Protein AF-M1ZX25-F1 (afdb_monomer_lite)

Organism: NCBI:txid1232189

Sequence (183 aa):
MNLLVWKVFGNSSLSLIKGSIENGYIFKAGEQFNLRCALKEYFVGGESMADVLLDVKASLRDKVSREKTASIDNDKEYYFAVGQLASFLISLSKAAKKTHSLANPIINAKSDDRIKVELKKLFKKYSYAIDRKMSRRFDNLMTMVSSYIPDPEEKVNDDLIIAGYLHSSLIYEKSSKEENKNE

Foldseek 3Di:
DLVVVCVVCVVVLLVVLLVCLQAVVLVVSVVSLVVNQVSCCVRPNDDRVVVLCVVLVVVLLVQLPDPDADADDALLNLLLLLLLLQLVLLVLDPDPDSRSSLCVQLLVDWALVSSLVSSVVSCVVRVVSDDPVLCSSSVSSNVNNVPDDHDPVDTRDSSSSSVSNSDDRSSPDDDPVVVVVVD

Secondary structure (DSSP, 8-state):
-HHHHHHHHHHHHHHHHHHHHHTT-HHHHHHHHHHHHHHHHHHH-SS-HHHHHHHHHHHHHHHHHSSS-----SHHHHHHHHHHHHHHHHHT---SS--GGGGHHHHT--SHHHHHHHHHHHHHHHGGG--TTTHHHHHHHHHHHHH----TTSPP-HHHHHHHHHSPPTTSSPPHHHHTT--

Structure (mmCIF, N/CA/C/O backbone):
data_AF-M1ZX25-F1
#
_entry.id   AF-M1ZX25-F1
#
loop_
_atom_site.group_PDB
_atom_site.id
_atom_site.type_symbol
_atom_site.label_atom_id
_atom_site.label_alt_id
_atom_site.label_comp_id
_atom_site.label_asym_id
_atom_site.label_entity_id
_atom_site.label_seq_id
_atom_site.pdbx_PDB_ins_code
_atom_site.Cartn_x
_atom_site.Cartn_y
_atom_site.Cartn_z
_atom_site.occupancy
_atom_site.B_iso_or_equiv
_atom_site.auth_seq_id
_atom_site.auth_comp_id
_atom_site.auth_asym_id
_atom_site.auth_atom_id
_atom_site.pdbx_PDB_model_num
ATOM 1 N N . MET A 1 1 ? 19.709 -4.359 -24.311 1.00 61.25 1 MET A N 1
ATOM 2 C CA . MET A 1 1 ? 20.661 -4.093 -23.207 1.00 61.25 1 MET A CA 1
ATOM 3 C C . MET A 1 1 ? 19.949 -3.537 -21.969 1.00 61.25 1 MET A C 1
ATOM 5 O O . MET A 1 1 ? 20.057 -4.150 -20.917 1.00 61.25 1 MET A O 1
ATOM 9 N N . ASN A 1 2 ? 19.131 -2.484 -22.100 1.00 72.62 2 ASN A N 1
ATOM 10 C CA . ASN A 1 2 ? 18.449 -1.811 -20.975 1.00 72.62 2 ASN A CA 1
ATOM 11 C C . ASN A 1 2 ? 17.517 -2.708 -20.129 1.00 72.62 2 ASN A C 1
ATOM 13 O O . ASN A 1 2 ? 17.566 -2.654 -18.904 1.00 72.62 2 ASN A O 1
ATOM 17 N N . LEU A 1 3 ? 16.744 -3.613 -20.743 1.00 81.75 3 LEU A N 1
ATOM 18 C CA . LEU A 1 3 ? 15.828 -4.503 -20.002 1.00 81.75 3 LEU A CA 1
ATOM 19 C C . LEU A 1 3 ? 16.542 -5.574 -19.153 1.00 81.75 3 LEU A C 1
ATOM 21 O O . LEU A 1 3 ? 16.045 -5.966 -18.099 1.00 81.75 3 LEU A O 1
ATOM 25 N N . LEU A 1 4 ? 17.720 -6.038 -19.583 1.00 84.12 4 LEU A N 1
ATOM 26 C CA . LEU A 1 4 ? 18.550 -6.975 -18.810 1.00 84.12 4 LEU A CA 1
ATOM 27 C C . LEU A 1 4 ? 19.118 -6.300 -17.559 1.00 84.12 4 LEU A C 1
ATOM 29 O O . LEU A 1 4 ? 19.108 -6.888 -16.479 1.00 84.12 4 LEU A O 1
ATOM 33 N N . VAL A 1 5 ? 19.548 -5.047 -17.708 1.00 85.94 5 VAL A N 1
ATOM 34 C CA . VAL A 1 5 ? 20.030 -4.203 -16.611 1.00 85.94 5 VAL A CA 1
ATOM 35 C C . VAL A 1 5 ? 18.903 -3.949 -15.604 1.00 85.94 5 VAL A C 1
ATOM 37 O O . VAL A 1 5 ? 19.084 -4.185 -14.407 1.00 85.94 5 VAL A O 1
ATOM 40 N N . TRP A 1 6 ? 17.702 -3.599 -16.082 1.00 91.75 6 TRP A N 1
ATOM 41 C CA . TRP A 1 6 ? 16.524 -3.479 -15.220 1.00 91.75 6 TRP A CA 1
ATOM 42 C C . TRP A 1 6 ? 16.186 -4.781 -14.493 1.00 91.75 6 TRP A C 1
ATOM 44 O O . TRP A 1 6 ? 15.852 -4.737 -13.319 1.00 91.75 6 TRP A O 1
ATOM 54 N N . LYS A 1 7 ? 16.294 -5.954 -15.125 1.00 89.38 7 LYS A N 1
ATOM 55 C CA . LYS A 1 7 ? 15.973 -7.225 -14.453 1.00 89.38 7 LYS A CA 1
ATOM 56 C C . LYS A 1 7 ? 16.818 -7.448 -13.190 1.00 89.38 7 LYS A C 1
ATOM 58 O O . LYS A 1 7 ? 16.302 -7.940 -12.188 1.00 89.38 7 LYS A O 1
ATOM 63 N N . VAL A 1 8 ? 18.096 -7.062 -13.223 1.00 88.25 8 VAL A N 1
ATOM 64 C CA . VAL A 1 8 ? 18.996 -7.154 -12.063 1.00 88.25 8 VAL A CA 1
ATOM 65 C C . VAL A 1 8 ? 18.668 -6.066 -11.037 1.00 88.25 8 VAL A C 1
ATOM 67 O O . VAL A 1 8 ? 18.407 -6.376 -9.873 1.00 88.25 8 VAL A O 1
ATOM 70 N N . PHE A 1 9 ? 18.612 -4.799 -11.461 1.00 89.25 9 PHE A N 1
ATOM 71 C CA . PHE A 1 9 ? 18.328 -3.683 -10.552 1.00 89.25 9 PHE A CA 1
ATOM 72 C C . PHE A 1 9 ? 16.924 -3.738 -9.952 1.00 89.25 9 PHE A C 1
ATOM 74 O O . PHE A 1 9 ? 16.735 -3.374 -8.794 1.00 89.25 9 PHE A O 1
ATOM 81 N N . GLY A 1 10 ? 15.940 -4.216 -10.701 1.00 91.19 10 GLY A N 1
ATOM 82 C CA . GLY A 1 10 ? 14.548 -4.341 -10.295 1.00 91.19 10 GLY A CA 1
ATOM 83 C C . GLY A 1 10 ? 14.383 -5.304 -9.125 1.00 91.19 10 GLY A C 1
ATOM 84 O O . GLY A 1 10 ? 13.660 -4.998 -8.183 1.00 91.19 10 GLY A O 1
ATOM 85 N N . ASN A 1 11 ? 15.104 -6.423 -9.103 1.00 91.00 11 ASN A N 1
ATOM 86 C CA . ASN A 1 11 ? 15.058 -7.324 -7.952 1.00 91.00 11 ASN A CA 1
ATOM 87 C C . ASN A 1 11 ? 15.805 -6.734 -6.750 1.00 91.00 11 ASN A C 1
ATOM 89 O O . ASN A 1 11 ? 15.257 -6.672 -5.650 1.00 91.00 11 ASN A O 1
ATOM 93 N N . SER A 1 12 ? 17.029 -6.244 -6.959 1.00 93.94 12 SER A N 1
ATOM 94 C CA . SER A 1 12 ? 17.865 -5.726 -5.870 1.00 93.94 12 SER A CA 1
ATOM 95 C C . SER A 1 12 ? 17.272 -4.477 -5.211 1.00 93.94 12 SER A C 1
ATOM 97 O O . SER A 1 12 ? 17.232 -4.393 -3.987 1.00 93.94 12 SER A O 1
ATOM 99 N N . SER A 1 13 ? 16.753 -3.527 -5.996 1.00 96.06 13 SER A N 1
ATOM 100 C CA . SER A 1 13 ? 16.113 -2.311 -5.469 1.00 96.06 13 SER A CA 1
ATOM 101 C C . SER A 1 13 ? 14.853 -2.627 -4.666 1.00 96.06 13 SER A C 1
ATOM 103 O O . SER A 1 13 ? 14.658 -2.054 -3.598 1.00 96.06 13 SER A O 1
ATOM 105 N N . LEU A 1 14 ? 14.036 -3.585 -5.120 1.00 95.19 14 LEU A N 1
ATOM 106 C CA . LEU A 1 14 ? 12.856 -4.022 -4.375 1.00 95.19 14 LEU A CA 1
ATOM 107 C C . LEU A 1 14 ? 13.247 -4.643 -3.029 1.00 95.19 14 LEU A C 1
ATOM 109 O O . LEU A 1 14 ? 12.660 -4.303 -2.004 1.00 95.19 14 LEU A O 1
ATOM 113 N N . SER A 1 15 ? 14.262 -5.510 -3.018 1.00 94.62 15 SER A N 1
ATOM 114 C CA . SER A 1 15 ? 14.778 -6.118 -1.788 1.00 94.62 15 SER A CA 1
ATOM 115 C C . SER A 1 15 ? 15.320 -5.077 -0.806 1.00 94.62 15 SER A C 1
ATOM 117 O O . SER A 1 15 ? 15.067 -5.188 0.391 1.00 94.62 15 SER A O 1
ATOM 119 N N . LEU A 1 16 ? 16.008 -4.038 -1.294 1.00 96.62 16 LEU A N 1
ATOM 120 C CA . LEU A 1 16 ? 16.497 -2.940 -0.454 1.00 96.62 16 LEU A CA 1
ATOM 121 C C . LEU A 1 16 ? 15.349 -2.167 0.206 1.00 96.62 16 LEU A C 1
ATOM 123 O O . LEU A 1 16 ? 15.402 -1.932 1.413 1.00 96.62 16 LEU A O 1
ATOM 127 N N . ILE A 1 17 ? 14.301 -1.832 -0.554 1.00 97.19 17 ILE A N 1
ATOM 128 C CA . ILE A 1 17 ? 13.118 -1.137 -0.024 1.00 97.19 17 ILE A CA 1
ATOM 129 C C . ILE A 1 17 ? 12.431 -1.993 1.042 1.00 97.19 17 ILE A C 1
ATOM 131 O O . ILE A 1 17 ? 12.170 -1.517 2.148 1.00 97.19 17 ILE A O 1
ATOM 135 N N . LYS A 1 18 ? 12.185 -3.274 0.739 1.00 94.75 18 LYS A N 1
ATOM 136 C CA . LYS A 1 18 ? 11.556 -4.218 1.674 1.00 94.75 18 LYS A CA 1
ATOM 137 C C . LYS A 1 18 ? 12.382 -4.382 2.951 1.00 94.75 18 LYS A C 1
ATOM 139 O O . LYS A 1 18 ? 11.819 -4.326 4.039 1.00 94.75 18 LYS A O 1
ATOM 144 N N . GLY A 1 19 ? 13.706 -4.486 2.833 1.00 95.06 19 GLY A N 1
ATOM 145 C CA . GLY A 1 19 ? 14.609 -4.549 3.983 1.00 95.06 19 GLY A CA 1
ATOM 146 C C . GLY A 1 19 ? 14.592 -3.273 4.831 1.00 95.06 19 GLY A C 1
ATOM 147 O O . GLY A 1 19 ? 14.588 -3.350 6.060 1.00 95.06 19 GLY A O 1
ATOM 148 N N . SER A 1 20 ? 14.523 -2.090 4.214 1.00 95.56 20 SER A N 1
ATOM 149 C CA . SER A 1 20 ? 14.377 -0.827 4.954 1.00 95.56 20 SER A CA 1
ATOM 150 C C . SER A 1 20 ? 13.033 -0.744 5.683 1.00 95.56 20 SER A C 1
ATOM 152 O O . SER A 1 20 ? 13.009 -0.342 6.846 1.00 95.56 20 SER A O 1
ATOM 154 N N . ILE A 1 21 ? 11.936 -1.177 5.050 1.00 94.19 21 ILE A N 1
ATOM 155 C CA . ILE A 1 21 ? 10.616 -1.269 5.692 1.00 94.19 21 ILE A CA 1
ATOM 156 C C . ILE A 1 21 ? 10.668 -2.232 6.877 1.00 94.19 21 ILE A C 1
ATOM 158 O O . ILE A 1 21 ? 10.274 -1.866 7.978 1.00 94.19 21 ILE A O 1
ATOM 162 N N . GLU A 1 22 ? 11.210 -3.433 6.694 1.00 90.88 22 GLU A N 1
ATOM 163 C CA . GLU A 1 22 ? 11.309 -4.446 7.746 1.00 90.88 22 GLU A CA 1
ATOM 164 C C . GLU A 1 22 ? 12.035 -3.932 8.996 1.00 90.88 22 GLU A C 1
ATOM 166 O O . GLU A 1 22 ? 11.583 -4.156 10.123 1.00 90.88 22 GLU A O 1
ATOM 171 N N . ASN A 1 23 ? 13.113 -3.173 8.793 1.00 90.75 23 ASN A N 1
ATOM 172 C CA . ASN A 1 23 ? 13.918 -2.595 9.866 1.00 90.75 23 ASN A CA 1
ATOM 173 C C . ASN A 1 23 ? 13.372 -1.261 10.410 1.00 90.75 23 ASN A C 1
ATOM 175 O O . ASN A 1 23 ? 13.946 -0.696 11.339 1.00 90.75 23 ASN A O 1
ATOM 179 N N . GLY A 1 24 ? 12.251 -0.762 9.877 1.00 89.88 24 GLY A N 1
ATOM 180 C CA . GLY A 1 24 ? 11.615 0.481 10.319 1.00 89.88 24 GLY A CA 1
ATOM 181 C C . GLY A 1 24 ? 12.277 1.763 9.810 1.00 89.88 24 GLY A C 1
ATOM 182 O O . GLY A 1 24 ? 11.942 2.850 10.275 1.00 89.88 24 GLY A O 1
ATOM 183 N N . TYR A 1 25 ? 13.178 1.675 8.832 1.00 93.44 25 TYR A N 1
ATOM 184 C CA . TYR A 1 25 ? 13.819 2.826 8.195 1.00 93.44 25 TYR A CA 1
ATOM 185 C C . TYR A 1 25 ? 12.916 3.429 7.108 1.00 93.44 25 TYR A C 1
ATOM 187 O O . TYR A 1 25 ? 13.264 3.437 5.929 1.00 93.44 25 TYR A O 1
ATOM 195 N N . ILE A 1 26 ? 11.735 3.924 7.493 1.00 92.50 26 ILE A N 1
ATOM 196 C CA . ILE A 1 26 ? 10.681 4.347 6.551 1.00 92.50 26 ILE A CA 1
ATOM 197 C C . ILE A 1 26 ? 11.101 5.515 5.660 1.00 92.50 26 ILE A C 1
ATOM 199 O O . ILE A 1 26 ? 10.841 5.480 4.461 1.00 92.50 26 ILE A O 1
ATOM 203 N N . PHE A 1 27 ? 11.807 6.507 6.207 1.00 94.00 27 PHE A N 1
ATOM 204 C CA . PHE A 1 27 ? 12.332 7.615 5.404 1.00 94.00 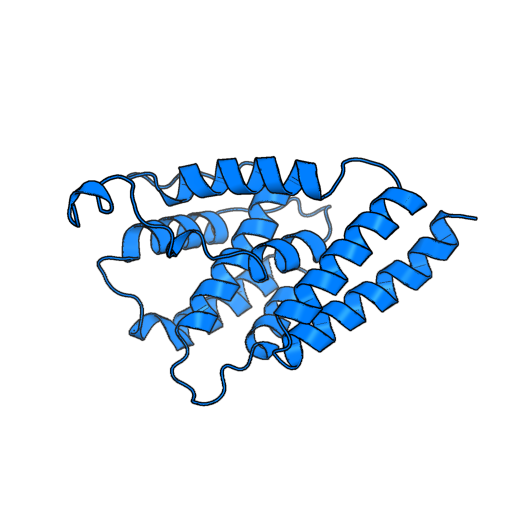27 PHE A CA 1
ATOM 205 C C . PHE A 1 27 ? 13.272 7.106 4.297 1.00 94.00 27 PHE A C 1
ATOM 207 O O . PHE A 1 27 ? 13.055 7.375 3.118 1.00 94.00 27 PHE A O 1
ATOM 214 N N . LYS A 1 28 ? 14.235 6.253 4.670 1.00 96.69 28 LYS A N 1
ATOM 215 C CA . LYS A 1 28 ? 15.164 5.602 3.736 1.00 96.69 28 LYS A CA 1
ATOM 216 C C . LYS A 1 28 ? 14.438 4.729 2.707 1.00 96.69 28 LYS A C 1
ATOM 218 O O . LYS A 1 28 ? 14.822 4.712 1.542 1.00 96.69 28 LYS A O 1
ATOM 223 N N . ALA A 1 29 ? 13.398 4.003 3.118 1.00 97.00 29 ALA A N 1
ATOM 224 C CA . ALA A 1 29 ? 12.581 3.207 2.205 1.00 97.00 29 ALA A CA 1
ATOM 225 C C . ALA A 1 29 ? 11.892 4.086 1.146 1.00 97.00 29 ALA A C 1
ATOM 227 O O . ALA A 1 29 ? 11.844 3.696 -0.018 1.00 97.00 29 ALA A O 1
ATOM 228 N N . GLY A 1 30 ? 11.422 5.278 1.530 1.00 97.19 30 GLY A N 1
ATOM 229 C CA . GLY A 1 30 ? 10.877 6.284 0.615 1.00 97.19 30 GLY A CA 1
ATOM 230 C C . GLY A 1 30 ? 11.897 6.768 -0.413 1.00 97.19 30 GLY A C 1
ATOM 231 O O . GLY A 1 30 ? 11.620 6.748 -1.609 1.00 97.19 30 GLY A O 1
ATOM 232 N N . GLU A 1 31 ? 13.108 7.123 0.021 1.00 97.88 31 GLU A N 1
ATOM 233 C CA . GLU A 1 31 ? 14.183 7.533 -0.896 1.00 97.88 31 GLU A CA 1
ATOM 234 C C . GLU A 1 31 ? 14.566 6.410 -1.873 1.00 97.88 31 GLU A C 1
ATOM 236 O O . GLU A 1 31 ? 14.713 6.637 -3.076 1.00 97.88 31 GLU A O 1
ATOM 241 N N . GLN A 1 32 ? 14.668 5.174 -1.377 1.00 98.00 32 GLN A N 1
ATOM 242 C CA . GLN A 1 32 ? 14.939 3.997 -2.205 1.00 98.00 32 GLN A CA 1
ATOM 243 C C . GLN A 1 32 ? 13.809 3.716 -3.203 1.00 98.00 32 GLN A C 1
ATOM 245 O O . GLN A 1 32 ? 14.085 3.324 -4.338 1.00 98.00 32 GLN A O 1
ATOM 250 N N . PHE A 1 33 ? 12.552 3.917 -2.801 1.00 97.88 33 PHE A N 1
ATOM 251 C CA . PHE A 1 33 ? 11.395 3.785 -3.681 1.00 97.88 33 PHE A CA 1
ATOM 252 C C . PHE A 1 33 ? 11.422 4.833 -4.796 1.00 97.88 33 PHE A C 1
ATOM 254 O O . PHE A 1 33 ? 11.304 4.472 -5.964 1.00 97.88 33 PHE A O 1
ATOM 261 N N . ASN A 1 34 ? 11.690 6.098 -4.468 1.00 97.00 34 ASN A N 1
ATOM 262 C CA . ASN A 1 34 ? 11.818 7.163 -5.464 1.00 97.00 34 ASN A CA 1
ATOM 263 C C . ASN A 1 34 ? 12.928 6.856 -6.479 1.00 97.00 34 ASN A C 1
ATOM 265 O O . ASN A 1 34 ? 12.713 6.963 -7.687 1.00 97.00 34 ASN A O 1
ATOM 269 N N . LEU A 1 35 ? 14.091 6.395 -6.003 1.00 96.81 35 LEU A N 1
ATOM 270 C CA . LEU A 1 35 ? 15.190 5.984 -6.876 1.00 96.81 35 LEU A CA 1
ATOM 271 C C . LEU A 1 35 ? 14.794 4.804 -7.776 1.00 96.81 35 LEU A C 1
ATOM 273 O O . LEU A 1 35 ? 15.090 4.811 -8.969 1.00 96.81 35 LEU A O 1
ATOM 277 N N . ARG A 1 36 ? 14.105 3.795 -7.232 1.00 96.19 36 ARG A N 1
ATOM 278 C CA . ARG A 1 36 ? 13.590 2.665 -8.017 1.00 96.19 36 ARG A CA 1
ATOM 279 C C . ARG A 1 36 ? 12.662 3.139 -9.131 1.00 96.19 36 ARG A C 1
ATOM 281 O O . ARG A 1 36 ? 12.806 2.654 -10.250 1.00 96.19 36 ARG A O 1
ATOM 288 N N . CYS A 1 37 ? 11.733 4.044 -8.835 1.00 95.88 37 CYS A N 1
ATOM 289 C CA . CYS A 1 37 ? 10.797 4.587 -9.816 1.00 95.88 37 CYS A CA 1
ATOM 290 C C . CYS A 1 37 ? 11.536 5.308 -10.946 1.00 95.88 37 CYS A C 1
ATOM 292 O O . CYS A 1 37 ? 11.321 4.968 -12.106 1.00 95.88 37 CYS A O 1
ATOM 294 N N . ALA A 1 38 ? 12.480 6.192 -10.610 1.00 94.50 38 ALA A N 1
ATOM 295 C CA . ALA A 1 38 ? 13.295 6.899 -11.597 1.00 94.50 38 ALA A CA 1
ATOM 296 C C . ALA A 1 38 ? 14.117 5.938 -12.479 1.00 94.50 38 ALA A C 1
ATOM 298 O O . ALA A 1 38 ? 14.183 6.098 -13.696 1.00 94.50 38 ALA A O 1
ATOM 299 N N . LEU A 1 39 ? 14.712 4.894 -11.888 1.00 94.19 39 LEU A N 1
ATOM 300 C CA . LEU A 1 39 ? 15.461 3.885 -12.645 1.00 94.19 39 LEU A CA 1
ATOM 301 C C . LEU A 1 39 ? 14.543 3.031 -13.529 1.00 94.19 39 LEU A C 1
ATOM 303 O O . LEU A 1 39 ? 14.915 2.702 -14.654 1.00 94.19 39 LEU A O 1
ATOM 307 N N . LYS A 1 40 ? 13.351 2.666 -13.044 1.00 94.00 40 LYS A N 1
ATOM 308 C CA . LYS A 1 40 ? 12.358 1.919 -13.828 1.00 94.00 40 LYS A CA 1
ATOM 309 C C . LYS A 1 40 ? 11.925 2.728 -15.043 1.00 94.00 40 LYS A C 1
ATOM 311 O O . LYS A 1 40 ? 11.957 2.202 -16.149 1.00 94.00 40 LYS A O 1
ATOM 316 N N . GLU A 1 41 ? 11.590 3.996 -14.834 1.00 93.44 41 GLU A N 1
ATOM 317 C CA . GLU A 1 41 ? 11.220 4.931 -15.894 1.00 93.44 41 GLU A CA 1
ATOM 318 C C . GLU A 1 41 ? 12.344 5.058 -16.930 1.00 93.44 41 GLU A C 1
ATOM 320 O O . GLU A 1 41 ? 12.108 4.866 -18.119 1.00 93.44 41 GLU A O 1
ATOM 325 N N . TYR A 1 42 ? 13.589 5.242 -16.485 1.00 93.56 42 TYR A N 1
ATOM 326 C CA . TYR A 1 42 ? 14.743 5.345 -17.378 1.00 93.56 42 TYR A CA 1
ATOM 327 C C . TYR A 1 42 ? 15.009 4.071 -18.205 1.00 93.56 42 TYR A C 1
ATOM 329 O O . TYR A 1 42 ? 15.265 4.148 -19.406 1.00 93.56 42 TYR A O 1
ATOM 337 N N . PHE A 1 43 ? 14.988 2.885 -17.583 1.00 93.31 43 PHE A N 1
ATOM 338 C CA . PHE A 1 43 ? 15.384 1.640 -18.258 1.00 93.31 43 PHE A CA 1
ATOM 339 C C . PHE A 1 43 ? 14.249 0.929 -19.004 1.00 93.31 43 PHE A C 1
ATOM 341 O O . PHE A 1 43 ? 14.532 0.167 -19.935 1.00 93.31 43 PHE A O 1
ATOM 348 N N . VAL A 1 44 ? 13.001 1.112 -18.569 1.00 92.62 44 VAL A N 1
ATOM 349 C CA . VAL A 1 44 ? 11.819 0.410 -19.099 1.00 92.62 44 VAL A CA 1
ATOM 350 C C . VAL A 1 44 ? 10.913 1.353 -19.890 1.00 92.62 44 VAL A C 1
ATOM 352 O O . VAL A 1 44 ? 10.329 0.921 -20.881 1.00 92.62 44 VAL A O 1
ATOM 355 N N . GLY A 1 45 ? 10.822 2.625 -19.496 1.00 89.19 45 GLY A N 1
ATOM 356 C CA . GLY A 1 45 ? 9.830 3.562 -20.018 1.00 89.19 45 GLY A CA 1
ATOM 357 C C . GLY A 1 45 ? 8.409 3.240 -19.546 1.00 89.19 45 GLY A C 1
ATOM 358 O O . GLY A 1 45 ? 8.205 2.477 -18.598 1.00 89.19 45 GLY A O 1
ATOM 359 N N . GLY A 1 46 ? 7.424 3.813 -20.237 1.00 88.56 46 GLY A N 1
ATOM 360 C CA . GLY A 1 46 ? 6.010 3.720 -19.877 1.00 88.56 46 GLY A CA 1
ATOM 361 C C . GLY A 1 46 ? 5.548 4.894 -19.017 1.00 88.56 46 GLY A C 1
ATOM 362 O O . GLY A 1 46 ? 6.195 5.935 -18.966 1.00 88.56 46 GLY A O 1
ATOM 363 N N . GLU A 1 47 ? 4.398 4.722 -18.377 1.00 90.12 47 GLU A N 1
ATOM 364 C CA . GLU A 1 47 ? 3.809 5.725 -17.490 1.00 90.12 47 GLU A CA 1
ATOM 365 C C . GLU A 1 47 ? 4.679 5.921 -16.239 1.00 90.12 47 GLU A C 1
ATOM 367 O O . GLU A 1 47 ? 5.086 4.943 -15.597 1.00 90.12 47 GLU A O 1
ATOM 372 N N . SER A 1 48 ? 4.970 7.177 -15.886 1.00 93.56 48 SER A N 1
ATOM 373 C CA . SER A 1 48 ? 5.745 7.470 -14.682 1.00 93.56 48 SER A CA 1
ATOM 374 C C . SER A 1 48 ? 4.943 7.097 -13.439 1.00 93.56 48 SER A C 1
ATOM 376 O O . SER A 1 48 ? 3.749 7.377 -13.330 1.00 93.56 48 SER A O 1
ATOM 378 N N . MET A 1 49 ? 5.613 6.510 -12.442 1.00 95.56 49 MET A N 1
ATOM 379 C CA . MET A 1 49 ? 4.976 6.240 -11.151 1.00 95.56 49 MET A CA 1
ATOM 380 C C . MET A 1 49 ? 4.500 7.538 -10.481 1.00 95.56 49 MET A C 1
ATOM 382 O O . MET A 1 49 ? 3.548 7.498 -9.712 1.00 95.56 49 MET A O 1
ATOM 386 N N . ALA A 1 50 ? 5.123 8.687 -10.768 1.00 93.81 50 ALA A N 1
ATOM 387 C CA . ALA A 1 50 ? 4.659 9.969 -10.246 1.00 93.81 50 ALA A CA 1
ATOM 388 C C . ALA A 1 50 ? 3.237 10.298 -10.734 1.00 93.81 50 ALA A C 1
ATOM 390 O O . ALA A 1 50 ? 2.377 10.600 -9.907 1.00 93.81 50 ALA A O 1
ATOM 391 N N . ASP A 1 51 ? 2.983 10.156 -12.036 1.00 94.81 51 ASP A N 1
ATOM 392 C CA . ASP A 1 51 ? 1.674 10.415 -12.646 1.00 94.81 51 ASP A CA 1
ATOM 393 C C . ASP A 1 51 ? 0.629 9.412 -12.145 1.00 94.81 51 ASP A C 1
ATOM 395 O O . ASP A 1 51 ? -0.429 9.810 -11.657 1.00 94.81 51 ASP A O 1
ATOM 399 N N . VAL A 1 52 ? 0.984 8.118 -12.116 1.00 96.50 52 VAL A N 1
ATOM 400 C CA . VAL A 1 52 ? 0.124 7.072 -11.534 1.00 96.50 52 VAL A CA 1
ATOM 401 C C . VAL A 1 52 ? -0.284 7.431 -10.107 1.00 96.50 52 VAL A C 1
ATOM 403 O O . VAL A 1 52 ? -1.454 7.308 -9.747 1.00 96.50 52 VAL A O 1
ATOM 406 N N . LEU A 1 53 ? 0.671 7.862 -9.277 1.00 96.56 53 LEU A N 1
ATOM 407 C CA . LEU A 1 53 ? 0.414 8.182 -7.876 1.00 96.56 53 LEU A CA 1
ATOM 408 C C . LEU A 1 53 ? -0.425 9.446 -7.694 1.00 96.56 53 LEU A C 1
ATOM 410 O O . LEU A 1 53 ? -1.193 9.499 -6.732 1.00 96.56 53 LEU A O 1
ATOM 414 N N . LEU A 1 54 ? -0.310 10.439 -8.578 1.00 95.50 54 LEU A N 1
ATOM 415 C CA . LEU A 1 54 ? -1.177 11.618 -8.553 1.00 95.50 54 LEU A CA 1
ATOM 416 C C . LEU A 1 54 ? -2.642 11.209 -8.737 1.00 95.50 54 LEU A C 1
ATOM 418 O O . LEU A 1 54 ? -3.478 11.557 -7.897 1.00 95.50 54 LEU A O 1
ATOM 422 N N . ASP A 1 55 ? -2.919 10.400 -9.756 1.00 95.81 55 ASP A N 1
ATOM 423 C CA . ASP A 1 55 ? -4.276 9.987 -10.111 1.00 95.81 55 ASP A CA 1
ATOM 424 C C . ASP A 1 55 ? -4.891 9.060 -9.058 1.00 95.81 55 ASP A C 1
ATOM 426 O O . ASP A 1 55 ? -5.963 9.352 -8.513 1.00 95.81 55 ASP A O 1
ATOM 430 N N . VAL A 1 56 ? -4.201 7.971 -8.693 1.00 97.50 56 VAL A N 1
ATOM 431 C CA . VAL A 1 56 ? -4.749 7.006 -7.721 1.00 97.50 56 VAL A CA 1
ATOM 432 C C . VAL A 1 56 ? -4.916 7.629 -6.339 1.00 97.50 56 VAL A C 1
ATOM 434 O O . VAL A 1 56 ? -5.877 7.316 -5.638 1.00 97.50 56 VAL A O 1
ATOM 437 N N . LYS A 1 57 ? -4.026 8.547 -5.930 1.00 96.31 57 LYS A N 1
ATOM 438 C CA . LYS A 1 57 ? -4.154 9.234 -4.640 1.00 96.31 57 LYS A CA 1
ATOM 439 C C . LYS A 1 57 ? -5.328 10.203 -4.649 1.00 96.31 57 LYS A C 1
ATOM 441 O O . LYS A 1 57 ? -6.059 10.246 -3.661 1.00 96.31 57 LYS A O 1
ATOM 446 N N . ALA A 1 58 ? -5.504 10.983 -5.717 1.00 96.19 58 ALA A N 1
ATOM 447 C CA . ALA A 1 58 ? -6.619 11.918 -5.833 1.00 96.19 58 ALA A CA 1
ATOM 448 C C . ALA A 1 58 ? -7.964 11.178 -5.823 1.00 96.19 58 ALA A C 1
ATOM 450 O O . ALA A 1 58 ? -8.839 11.514 -5.020 1.00 96.19 58 ALA A O 1
ATOM 451 N N . SER A 1 59 ? -8.083 10.124 -6.636 1.00 97.62 59 SER A N 1
ATOM 452 C CA . SER A 1 59 ? -9.273 9.272 -6.695 1.00 97.62 59 SER A CA 1
ATOM 453 C C . SER A 1 59 ? -9.578 8.624 -5.342 1.00 97.62 59 SER A C 1
ATOM 455 O O . SER A 1 59 ? -10.670 8.796 -4.789 1.00 97.62 59 SER A O 1
ATOM 457 N N . LEU A 1 60 ? -8.592 7.951 -4.737 1.00 97.94 60 LEU A N 1
ATOM 458 C CA . LEU A 1 60 ? -8.810 7.248 -3.478 1.00 97.94 60 LEU A CA 1
ATOM 459 C C . LEU A 1 60 ? -9.135 8.218 -2.335 1.00 97.94 60 LEU A C 1
ATOM 461 O O . LEU A 1 60 ? -10.003 7.914 -1.516 1.00 97.94 60 LEU A O 1
ATOM 465 N N . ARG A 1 61 ? -8.490 9.394 -2.282 1.00 96.56 61 ARG A N 1
ATOM 466 C CA . ARG A 1 61 ? -8.757 10.439 -1.276 1.00 96.56 61 ARG A CA 1
ATOM 467 C C . ARG A 1 61 ? -10.213 10.894 -1.297 1.00 96.56 61 ARG A C 1
ATOM 469 O O . ARG A 1 61 ? -10.819 11.029 -0.228 1.00 96.56 61 ARG A O 1
ATOM 476 N N . ASP A 1 62 ? -10.763 11.133 -2.485 1.00 96.12 62 ASP A N 1
ATOM 477 C CA . ASP A 1 62 ? -12.172 11.487 -2.633 1.00 96.12 62 ASP A CA 1
ATOM 478 C C . ASP A 1 62 ? -13.060 10.350 -2.107 1.00 96.12 62 ASP A C 1
ATOM 480 O O . ASP A 1 62 ? -13.852 10.548 -1.184 1.00 96.12 62 ASP A O 1
ATOM 484 N N . LYS A 1 63 ? -12.845 9.123 -2.595 1.00 97.38 63 LYS A N 1
ATOM 485 C CA . LYS A 1 63 ? -13.662 7.946 -2.260 1.00 97.38 63 LYS A CA 1
ATOM 486 C C . LYS A 1 63 ? -13.677 7.605 -0.776 1.00 97.38 63 LYS A C 1
ATOM 488 O O . LYS A 1 63 ? -14.751 7.370 -0.221 1.00 97.38 63 LYS A O 1
ATOM 493 N N . VAL A 1 64 ? -12.524 7.621 -0.100 1.00 95.31 64 VAL A N 1
ATOM 494 C CA . VAL A 1 64 ? -12.479 7.361 1.351 1.00 95.31 64 VAL A CA 1
ATOM 495 C C . VAL A 1 64 ? -13.235 8.434 2.134 1.00 95.31 64 VAL A C 1
ATOM 497 O O . VAL A 1 64 ? -13.787 8.149 3.197 1.00 95.31 64 VAL A O 1
ATOM 500 N N . SER A 1 65 ? -13.323 9.650 1.594 1.00 93.12 65 SER A N 1
ATOM 501 C CA . SER A 1 65 ? -13.968 10.798 2.229 1.00 93.12 65 SER A CA 1
ATOM 502 C C . SER A 1 65 ? -15.475 10.890 1.981 1.00 93.12 65 SER A C 1
ATOM 504 O O . SER A 1 65 ? -16.126 11.680 2.675 1.00 93.12 65 SER A O 1
ATOM 506 N N . ARG A 1 66 ? -16.068 10.060 1.111 1.00 93.06 66 ARG A N 1
ATOM 507 C CA . ARG A 1 66 ? -17.513 10.060 0.796 1.00 93.06 66 ARG A CA 1
ATOM 508 C C . ARG A 1 66 ? -18.392 9.466 1.896 1.00 93.06 66 ARG A C 1
ATOM 510 O O . ARG A 1 66 ? -17.998 8.539 2.600 1.00 93.06 66 ARG A O 1
ATOM 517 N N . GLU A 1 67 ? -19.609 9.985 2.047 1.00 91.06 67 GLU A N 1
ATOM 518 C CA . GLU A 1 67 ? -20.576 9.469 3.030 1.00 91.06 67 GLU A CA 1
ATOM 519 C C . GLU A 1 67 ? -21.017 8.036 2.729 1.00 91.06 67 GLU A C 1
ATOM 521 O O . GLU A 1 67 ? -21.126 7.222 3.641 1.00 91.06 67 GLU A O 1
ATOM 526 N N . LYS A 1 68 ? -21.231 7.730 1.447 1.00 92.31 68 LYS A N 1
ATOM 527 C CA . LYS A 1 68 ? -21.508 6.380 0.959 1.00 92.31 68 LYS A CA 1
ATOM 528 C C . LYS A 1 68 ? -20.234 5.780 0.387 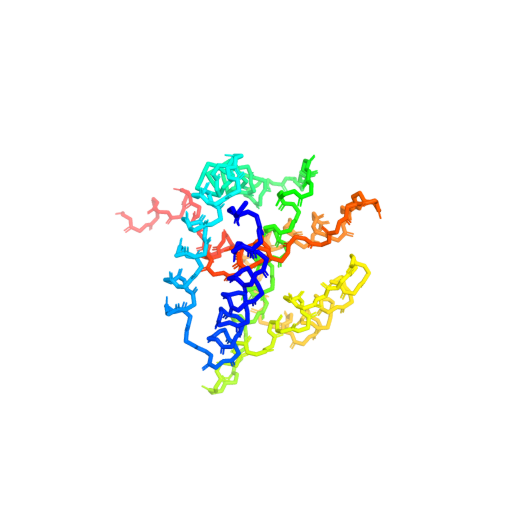1.00 92.31 68 LYS A C 1
ATOM 530 O O . LYS A 1 68 ? -19.502 6.461 -0.333 1.00 92.31 68 LYS A O 1
ATOM 535 N N . THR A 1 69 ? -20.005 4.508 0.683 1.00 94.56 69 THR A N 1
ATOM 536 C CA . THR A 1 69 ? -18.867 3.755 0.160 1.00 94.56 69 THR A CA 1
ATOM 537 C C . THR A 1 69 ? -18.907 3.721 -1.368 1.00 94.56 69 THR A C 1
ATOM 539 O O . THR A 1 69 ? -19.940 3.413 -1.961 1.00 94.56 69 THR A O 1
ATOM 542 N N . ALA A 1 70 ? -17.787 4.082 -1.993 1.00 96.88 70 ALA A N 1
ATOM 543 C CA . ALA A 1 70 ? -17.591 4.010 -3.439 1.00 96.88 70 ALA A CA 1
ATOM 544 C C . ALA A 1 70 ? -16.971 2.661 -3.845 1.00 96.88 70 ALA A C 1
ATOM 546 O O . ALA A 1 70 ? -16.790 1.779 -3.009 1.00 96.88 70 ALA A O 1
ATOM 547 N N . SER A 1 71 ? -16.641 2.505 -5.125 1.00 97.06 71 SER A N 1
ATOM 548 C CA . SER A 1 71 ? -15.887 1.370 -5.662 1.00 97.06 71 SER A CA 1
ATOM 549 C C . SER A 1 71 ? -14.460 1.778 -6.019 1.00 97.06 71 SER A C 1
ATOM 551 O O . SER A 1 71 ? -14.208 2.926 -6.390 1.00 97.06 71 SER A O 1
ATOM 553 N N . ILE A 1 72 ? -13.539 0.821 -5.939 1.00 98.06 72 ILE A N 1
ATOM 554 C CA . ILE A 1 72 ? -12.226 0.940 -6.578 1.00 98.06 72 ILE A CA 1
ATOM 555 C C . ILE A 1 72 ? -12.403 0.777 -8.089 1.00 98.06 72 ILE A C 1
ATOM 557 O O . ILE A 1 72 ? -13.177 -0.076 -8.519 1.00 98.06 72 ILE A O 1
ATOM 561 N N . ASP A 1 73 ? -11.718 1.607 -8.873 1.00 97.25 73 ASP A N 1
ATOM 562 C CA . ASP A 1 73 ? -11.912 1.679 -10.327 1.00 97.25 73 ASP A CA 1
ATOM 563 C C . ASP A 1 73 ? -11.032 0.692 -11.090 1.00 97.25 73 ASP A C 1
ATOM 565 O O . ASP A 1 73 ? -11.394 0.271 -12.185 1.00 97.25 73 ASP A O 1
ATOM 569 N N . ASN A 1 74 ? -9.852 0.371 -10.555 1.00 97.81 74 ASN A N 1
ATOM 570 C CA . ASN A 1 74 ? -8.873 -0.480 -11.224 1.00 97.81 74 ASN A CA 1
ATOM 571 C C . ASN A 1 74 ? -7.831 -1.054 -10.252 1.00 97.81 74 ASN A C 1
ATOM 573 O O . ASN A 1 74 ? -7.686 -0.610 -9.109 1.00 97.81 74 ASN A O 1
ATOM 577 N N . ASP A 1 75 ? -7.038 -1.995 -10.762 1.00 98.19 75 ASP A N 1
ATOM 578 C CA . ASP A 1 75 ? -5.993 -2.700 -10.022 1.00 98.19 75 ASP A CA 1
ATOM 579 C C . ASP A 1 75 ? -4.920 -1.759 -9.460 1.00 98.19 75 ASP A C 1
ATOM 581 O O . ASP A 1 75 ? -4.392 -1.997 -8.370 1.00 98.19 75 ASP A O 1
ATOM 585 N N . LYS A 1 76 ? -4.612 -0.647 -10.146 1.00 98.19 76 LYS A N 1
ATOM 586 C CA . LYS A 1 76 ? -3.616 0.309 -9.643 1.00 98.19 76 LYS A CA 1
ATOM 587 C C . LYS A 1 76 ? -4.104 0.985 -8.361 1.00 98.19 76 LYS A C 1
ATOM 589 O O . LYS A 1 76 ? -3.388 1.013 -7.357 1.00 98.19 76 LYS A O 1
ATOM 594 N N . GLU A 1 77 ? -5.334 1.493 -8.382 1.00 98.56 77 GLU A N 1
ATOM 595 C CA . GLU A 1 77 ? -5.972 2.071 -7.200 1.00 98.56 77 GLU A CA 1
ATOM 596 C C . GLU A 1 77 ? -6.141 1.017 -6.096 1.00 98.56 77 GLU A C 1
ATOM 598 O O . GLU A 1 77 ? -5.883 1.316 -4.927 1.00 98.56 77 GLU A O 1
ATOM 603 N N . TYR A 1 78 ? -6.470 -0.230 -6.457 1.00 98.69 78 TYR A N 1
ATOM 604 C CA . TYR A 1 78 ? -6.569 -1.346 -5.516 1.00 98.69 78 TYR A CA 1
ATOM 605 C C . TYR A 1 78 ? -5.275 -1.586 -4.738 1.00 98.69 78 TYR A C 1
ATOM 607 O O . TYR A 1 78 ? -5.268 -1.551 -3.504 1.00 98.69 78 TYR A O 1
ATOM 615 N N . TYR A 1 79 ? -4.160 -1.797 -5.436 1.00 98.69 79 TYR A N 1
ATOM 616 C CA . TYR A 1 79 ? -2.889 -2.102 -4.783 1.00 98.69 79 TYR A CA 1
ATOM 617 C C . TYR A 1 79 ? -2.368 -0.921 -3.953 1.00 98.69 79 TYR A C 1
ATOM 619 O O . TYR A 1 79 ? -1.823 -1.128 -2.866 1.00 98.69 79 TYR A O 1
ATOM 627 N N . PHE A 1 80 ? -2.614 0.319 -4.387 1.00 98.69 80 PHE A N 1
ATOM 628 C CA . PHE A 1 80 ? -2.334 1.499 -3.568 1.00 98.69 80 PHE A CA 1
ATOM 629 C C . PHE A 1 80 ? -3.195 1.532 -2.289 1.00 98.69 80 PHE A C 1
ATOM 631 O O . PHE A 1 80 ? -2.676 1.752 -1.187 1.00 98.69 80 PHE A O 1
ATOM 638 N N . ALA A 1 81 ? -4.495 1.242 -2.401 1.00 98.62 81 ALA A N 1
ATOM 639 C CA . ALA A 1 81 ? -5.423 1.169 -1.272 1.00 98.62 81 ALA A CA 1
ATOM 640 C C . ALA A 1 81 ? -5.038 0.079 -0.254 1.00 98.62 81 ALA A C 1
ATOM 642 O O . ALA A 1 81 ? -5.109 0.311 0.956 1.00 98.62 81 ALA A O 1
ATOM 643 N N . VAL A 1 82 ? -4.557 -1.079 -0.723 1.00 98.75 82 VAL A N 1
ATOM 644 C CA . VAL A 1 82 ? -4.013 -2.155 0.125 1.00 98.75 82 VAL A CA 1
ATOM 645 C C . VAL A 1 82 ? -2.854 -1.646 0.986 1.00 98.75 82 VAL A C 1
ATOM 647 O O . VAL A 1 82 ? -2.837 -1.877 2.199 1.00 98.75 82 VAL A O 1
ATOM 650 N N . GLY A 1 83 ? -1.906 -0.919 0.386 1.00 98.31 83 GLY A N 1
ATOM 651 C CA . GLY A 1 83 ? -0.780 -0.319 1.104 1.00 98.31 83 GLY A CA 1
ATOM 652 C C . GLY A 1 83 ? -1.227 0.682 2.174 1.00 98.31 83 GLY A C 1
ATOM 653 O O . GLY A 1 83 ? -0.777 0.614 3.322 1.00 98.31 83 GLY A O 1
ATOM 654 N N . GLN A 1 84 ? -2.166 1.564 1.820 1.00 98.06 84 GLN A N 1
ATOM 655 C CA . GLN A 1 84 ? -2.747 2.556 2.731 1.00 98.06 84 GLN A CA 1
ATOM 656 C C . GLN A 1 84 ? -3.439 1.902 3.936 1.00 98.06 84 GLN A C 1
ATOM 658 O O . GLN A 1 84 ? -3.228 2.317 5.080 1.00 98.06 84 GLN A O 1
ATOM 663 N N . LEU A 1 85 ? -4.228 0.851 3.695 1.00 97.81 85 LEU A N 1
ATOM 664 C CA . LEU A 1 85 ? -4.936 0.114 4.740 1.00 97.81 85 LEU A CA 1
ATOM 665 C C . LEU A 1 85 ? -3.967 -0.623 5.672 1.00 97.81 85 LEU A C 1
ATOM 667 O O . LEU A 1 85 ? -4.125 -0.577 6.892 1.00 97.81 85 LEU A O 1
ATOM 671 N N . ALA A 1 86 ? -2.935 -1.263 5.116 1.00 97.19 86 ALA A N 1
ATOM 672 C CA . ALA A 1 86 ? -1.897 -1.926 5.900 1.00 97.19 86 ALA A CA 1
ATOM 673 C C . ALA A 1 86 ? -1.137 -0.934 6.794 1.00 97.19 86 ALA A C 1
ATOM 675 O O . ALA A 1 86 ? -0.934 -1.202 7.981 1.00 97.19 86 ALA A O 1
ATOM 676 N N . SER A 1 87 ? -0.753 0.221 6.239 1.00 95.62 87 SER A N 1
ATOM 677 C CA . SER A 1 87 ? -0.058 1.288 6.967 1.00 95.62 87 SER A CA 1
ATOM 678 C C . SER A 1 87 ? -0.888 1.790 8.150 1.00 95.62 87 SER A C 1
ATOM 680 O O . SER A 1 87 ? -0.397 1.823 9.282 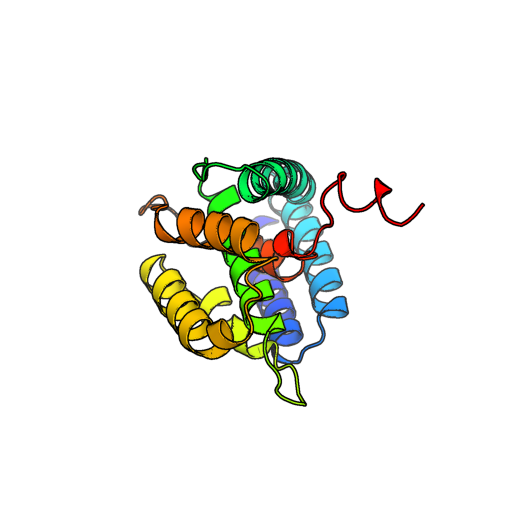1.00 95.62 87 SER A O 1
ATOM 682 N N . PHE A 1 88 ? -2.179 2.057 7.921 1.00 95.00 88 PHE A N 1
ATOM 683 C CA . PHE A 1 88 ? -3.109 2.468 8.973 1.00 95.00 88 PHE A CA 1
ATOM 684 C C . PHE A 1 88 ? -3.303 1.398 10.056 1.00 95.00 88 PHE A C 1
ATOM 686 O O . PHE A 1 88 ? -3.231 1.689 11.244 1.00 95.00 88 PHE A O 1
ATOM 693 N N . LEU A 1 89 ? -3.525 0.134 9.691 1.00 94.31 89 LEU A N 1
ATOM 694 C CA . LEU A 1 89 ? -3.716 -0.915 10.698 1.00 94.31 89 LEU A CA 1
ATOM 695 C C . LEU A 1 89 ? -2.466 -1.103 11.570 1.00 94.31 89 LEU A C 1
ATOM 697 O O . LEU A 1 89 ? -2.576 -1.343 12.770 1.00 94.31 89 LEU A O 1
ATOM 701 N N . ILE A 1 90 ? -1.272 -0.969 10.989 1.00 93.25 90 ILE A N 1
ATOM 702 C CA . ILE A 1 90 ? -0.007 -1.087 11.723 1.00 93.25 90 ILE A CA 1
ATOM 703 C C . ILE A 1 90 ? 0.240 0.133 12.620 1.00 93.25 90 ILE A C 1
ATOM 705 O O . ILE A 1 90 ? 0.779 -0.032 13.720 1.00 93.25 90 ILE A O 1
ATOM 709 N N . SER A 1 91 ? -0.175 1.339 12.215 1.00 91.44 91 SER A N 1
ATOM 710 C CA . SER A 1 91 ? -0.003 2.548 13.034 1.00 91.44 91 SER A CA 1
ATOM 711 C C . SER A 1 91 ? -0.793 2.510 14.347 1.00 91.44 91 SER A C 1
ATOM 713 O O . SER A 1 91 ? -0.402 3.193 15.295 1.00 91.44 91 SER A O 1
ATOM 715 N N . LEU A 1 92 ? -1.829 1.669 14.437 1.00 91.38 92 LEU A N 1
ATOM 716 C CA . LEU A 1 92 ? -2.623 1.412 15.647 1.00 91.38 92 LEU A CA 1
ATOM 717 C C . LEU A 1 92 ? -1.903 0.559 16.708 1.00 91.38 92 LEU A C 1
ATOM 719 O O . LEU A 1 92 ? -2.376 0.435 17.843 1.00 91.38 92 LEU A O 1
ATOM 723 N N . SER A 1 93 ? -0.763 -0.049 16.368 1.00 90.38 93 SER A N 1
ATOM 724 C CA . SER A 1 93 ? 0.017 -0.846 17.313 1.00 90.38 93 SER A CA 1
ATOM 725 C C . SER A 1 93 ? 0.487 -0.005 18.506 1.00 90.38 93 SER A C 1
ATOM 727 O O . SER A 1 93 ? 1.172 1.004 18.342 1.00 90.38 93 SER A O 1
ATOM 729 N N . LYS A 1 94 ? 0.181 -0.475 19.725 1.00 85.69 94 LYS A N 1
ATOM 730 C CA . LYS A 1 94 ? 0.652 0.113 20.996 1.00 85.69 94 LYS A CA 1
ATOM 731 C C . LYS A 1 94 ? 1.996 -0.450 21.474 1.00 85.69 94 LYS A C 1
ATOM 733 O O . LYS A 1 94 ? 2.456 -0.102 22.557 1.00 85.69 94 LYS A O 1
ATOM 738 N N . ALA A 1 95 ? 2.614 -1.351 20.709 1.00 84.12 95 ALA A N 1
ATOM 739 C CA . ALA A 1 95 ? 3.913 -1.907 21.072 1.00 84.12 95 ALA A CA 1
ATOM 740 C C . ALA A 1 95 ? 4.977 -0.798 21.113 1.00 84.12 95 ALA A C 1
ATOM 742 O O . ALA A 1 95 ? 5.047 0.018 20.195 1.00 84.12 95 ALA A O 1
ATOM 743 N N . ALA A 1 96 ? 5.835 -0.814 22.140 1.00 69.44 96 ALA A N 1
ATOM 744 C CA . ALA A 1 96 ? 6.913 0.167 22.308 1.00 69.44 96 ALA A CA 1
ATOM 745 C C . ALA A 1 96 ? 7.821 0.254 21.067 1.00 69.44 96 ALA A C 1
ATOM 747 O O . ALA A 1 96 ? 8.243 1.336 20.669 1.00 69.44 96 ALA A O 1
ATOM 748 N N . LYS A 1 97 ? 8.054 -0.887 20.404 1.00 72.62 97 LYS A N 1
ATOM 749 C CA . LYS A 1 97 ? 8.682 -0.953 19.084 1.00 72.62 97 LYS A CA 1
ATOM 750 C C . LYS A 1 97 ? 7.604 -1.083 18.008 1.00 72.62 97 LYS A C 1
ATOM 752 O O . LYS A 1 97 ? 7.055 -2.170 17.790 1.00 72.62 97 LYS A O 1
ATOM 757 N N . LYS A 1 98 ? 7.328 0.010 17.292 1.00 67.75 98 LYS A N 1
ATOM 758 C CA . LYS A 1 98 ? 6.542 -0.042 16.051 1.00 67.75 98 LYS A CA 1
ATOM 759 C C . LYS A 1 98 ? 7.340 -0.834 15.022 1.00 67.75 98 LYS A C 1
ATOM 761 O O . LYS A 1 98 ? 8.351 -0.367 14.509 1.00 67.75 98 LYS A O 1
ATOM 766 N N . THR A 1 99 ? 6.931 -2.076 14.791 1.00 78.00 99 THR A N 1
ATOM 767 C CA . THR A 1 99 ? 7.684 -2.982 13.927 1.00 78.00 99 THR A CA 1
ATOM 768 C C . THR A 1 99 ? 7.048 -2.975 12.546 1.00 78.00 99 THR A C 1
ATOM 770 O O . THR A 1 99 ? 6.032 -3.624 12.314 1.00 78.00 99 THR A O 1
ATOM 773 N N . HIS A 1 100 ? 7.640 -2.216 11.629 1.00 81.69 100 HIS A N 1
ATOM 774 C CA . HIS A 1 100 ? 7.178 -2.123 10.245 1.00 81.69 100 HIS A CA 1
ATOM 775 C C . HIS A 1 100 ? 7.313 -3.454 9.476 1.00 81.69 100 HIS A C 1
ATOM 777 O O . HIS A 1 100 ? 6.600 -3.659 8.497 1.00 81.69 100 HIS A O 1
ATOM 783 N N . SER A 1 101 ? 8.079 -4.428 9.995 1.00 85.06 101 SER A N 1
ATOM 784 C CA . SER A 1 101 ? 8.073 -5.822 9.513 1.00 85.06 101 SER A CA 1
ATOM 785 C C . SER A 1 101 ? 6.691 -6.488 9.522 1.00 85.06 101 SER A C 1
ATOM 787 O O . SER A 1 101 ? 6.467 -7.449 8.790 1.00 85.06 101 SER A O 1
ATOM 789 N N . LEU A 1 102 ? 5.726 -5.962 10.288 1.00 87.88 102 LEU A N 1
ATOM 790 C CA . LEU A 1 102 ? 4.334 -6.419 10.257 1.00 87.88 102 LEU A CA 1
ATOM 791 C C . LEU A 1 102 ? 3.670 -6.235 8.883 1.00 87.88 102 LEU A C 1
ATOM 793 O O . LEU A 1 102 ? 2.668 -6.892 8.613 1.00 87.88 102 LEU A O 1
ATOM 797 N N . ALA A 1 103 ? 4.215 -5.372 8.021 1.00 90.62 103 ALA A N 1
ATOM 798 C CA . ALA A 1 103 ? 3.743 -5.190 6.652 1.00 90.62 103 ALA A CA 1
ATOM 799 C C . ALA A 1 103 ? 4.260 -6.272 5.690 1.00 90.62 103 ALA A C 1
ATOM 801 O O . ALA A 1 103 ? 3.670 -6.472 4.628 1.00 90.62 103 ALA A O 1
ATOM 802 N N . ASN A 1 104 ? 5.324 -7.002 6.051 1.00 91.38 104 ASN A N 1
ATOM 803 C CA . ASN A 1 104 ? 5.985 -7.971 5.172 1.00 91.38 104 ASN A CA 1
ATOM 804 C C . ASN A 1 104 ? 5.038 -9.036 4.599 1.00 91.38 104 ASN A C 1
ATOM 806 O O . ASN A 1 104 ? 5.163 -9.327 3.409 1.00 91.38 104 ASN A O 1
ATOM 810 N N . PRO A 1 105 ? 4.087 -9.616 5.360 1.00 94.25 105 PRO A N 1
ATOM 811 C CA . PRO A 1 105 ? 3.156 -10.594 4.801 1.00 94.25 105 PRO A CA 1
ATOM 812 C C . PRO A 1 105 ? 2.270 -10.039 3.677 1.00 94.25 105 PRO A C 1
ATOM 814 O O . PRO A 1 105 ? 1.887 -10.802 2.796 1.00 94.25 105 PRO A O 1
ATOM 817 N N . ILE A 1 106 ? 1.976 -8.732 3.691 1.00 96.31 106 ILE A N 1
ATOM 818 C CA . ILE A 1 106 ? 1.174 -8.045 2.667 1.00 96.31 106 ILE A CA 1
ATOM 819 C C . ILE A 1 106 ? 2.062 -7.624 1.497 1.00 96.31 106 ILE A C 1
ATOM 821 O O . ILE A 1 106 ? 1.770 -7.961 0.357 1.00 96.31 106 ILE A O 1
ATOM 825 N N . ILE A 1 107 ? 3.190 -6.964 1.776 1.00 93.75 107 ILE A N 1
ATOM 826 C CA . ILE A 1 107 ? 4.149 -6.494 0.759 1.00 93.75 107 ILE A CA 1
ATOM 827 C C . ILE A 1 107 ? 4.750 -7.656 -0.057 1.00 93.75 107 ILE A C 1
ATOM 829 O O . ILE A 1 107 ? 5.189 -7.473 -1.192 1.00 93.75 107 ILE A O 1
ATOM 833 N N . ASN A 1 108 ? 4.803 -8.861 0.515 1.00 93.44 108 ASN A N 1
ATOM 834 C CA . ASN A 1 108 ? 5.305 -10.059 -0.160 1.00 93.44 108 ASN A CA 1
ATOM 835 C C . ASN A 1 108 ? 4.206 -10.997 -0.660 1.00 93.44 108 ASN A C 1
ATOM 837 O O . ASN A 1 108 ? 4.532 -12.059 -1.196 1.00 93.44 108 ASN A O 1
ATOM 841 N N . ALA A 1 109 ? 2.931 -10.644 -0.490 1.00 96.00 109 ALA A N 1
ATOM 842 C CA . ALA A 1 109 ? 1.837 -11.456 -0.992 1.00 96.00 109 ALA A CA 1
ATOM 843 C C . ALA A 1 109 ? 1.913 -11.584 -2.521 1.00 96.00 109 ALA A C 1
ATOM 845 O O . ALA A 1 109 ? 2.370 -10.685 -3.225 1.00 96.00 109 ALA A O 1
ATOM 846 N N . LYS A 1 110 ? 1.490 -12.743 -3.031 1.00 95.50 110 LYS A N 1
ATOM 847 C CA . LYS A 1 110 ? 1.504 -13.060 -4.469 1.00 95.50 110 LYS A CA 1
ATOM 848 C C . LYS A 1 110 ? 0.121 -13.344 -5.041 1.00 95.50 110 LYS A C 1
ATOM 850 O O . LYS A 1 110 ? 0.015 -13.690 -6.208 1.00 95.50 110 LYS A O 1
ATOM 855 N N . SER A 1 111 ? -0.916 -13.169 -4.229 1.00 96.88 111 SER A N 1
ATOM 856 C CA . SER A 1 111 ? -2.310 -13.263 -4.639 1.00 96.88 111 SER A CA 1
ATOM 857 C C . SER A 1 111 ? -3.179 -12.339 -3.796 1.00 96.88 111 SER A C 1
ATOM 859 O O . SER A 1 111 ? -2.846 -12.038 -2.642 1.00 96.88 111 SER A O 1
ATOM 861 N N . ASP A 1 112 ? -4.312 -11.944 -4.368 1.00 97.44 112 ASP A N 1
ATOM 862 C CA . ASP A 1 112 ? -5.378 -11.214 -3.683 1.00 97.44 112 ASP A CA 1
ATOM 863 C C . ASP A 1 112 ? -5.852 -11.932 -2.409 1.00 97.44 112 ASP A C 1
ATOM 865 O O . ASP A 1 112 ? -5.889 -11.344 -1.328 1.00 97.44 112 ASP A O 1
ATOM 869 N N . ASP A 1 113 ? -6.094 -13.243 -2.500 1.00 97.00 113 ASP A N 1
ATOM 870 C CA . ASP A 1 113 ? -6.495 -14.064 -1.354 1.00 97.00 113 ASP A CA 1
ATOM 871 C C . ASP A 1 113 ? -5.519 -13.926 -0.185 1.00 97.00 113 ASP A C 1
ATOM 873 O O . ASP A 1 113 ? -5.917 -13.756 0.973 1.00 97.00 113 ASP A O 1
ATOM 877 N N . ARG A 1 114 ? -4.212 -13.959 -0.477 1.00 97.62 114 ARG A N 1
ATOM 878 C CA . ARG A 1 114 ? -3.190 -13.804 0.556 1.00 97.62 114 ARG A CA 1
ATOM 879 C C . ARG A 1 114 ? -3.211 -12.395 1.140 1.00 97.62 114 ARG A C 1
ATOM 881 O O . ARG A 1 114 ? -3.130 -12.272 2.362 1.00 97.62 114 ARG A O 1
ATOM 888 N N . ILE A 1 115 ? -3.348 -11.362 0.307 1.00 98.44 115 ILE A N 1
ATOM 889 C CA . ILE A 1 115 ? -3.470 -9.965 0.750 1.00 98.44 115 ILE A CA 1
ATOM 890 C C . ILE A 1 115 ? -4.640 -9.825 1.731 1.00 98.44 115 ILE A C 1
ATOM 892 O O . ILE A 1 115 ? -4.447 -9.371 2.862 1.00 98.44 115 ILE A O 1
ATOM 896 N N . LYS A 1 116 ? -5.834 -10.286 1.347 1.00 98.25 116 LYS A N 1
ATOM 897 C CA . LYS A 1 116 ? -7.053 -10.191 2.161 1.00 98.25 116 LYS A CA 1
ATOM 898 C C . LYS A 1 116 ? -6.944 -10.976 3.468 1.00 98.25 116 LYS A C 1
ATOM 900 O O . LYS A 1 116 ? -7.364 -10.488 4.521 1.00 98.25 116 LYS A O 1
ATOM 905 N N . VAL A 1 117 ? -6.329 -12.161 3.446 1.00 98.25 117 VAL A N 1
ATOM 906 C CA . VAL A 1 117 ? -6.059 -12.947 4.663 1.00 98.25 117 VAL A CA 1
ATOM 907 C C . VAL A 1 117 ? -5.147 -12.189 5.631 1.00 98.25 117 VAL A C 1
ATOM 909 O O . VAL A 1 117 ? -5.439 -12.137 6.829 1.00 98.25 117 VAL A O 1
ATOM 912 N N . GLU A 1 118 ? -4.058 -11.592 5.146 1.00 98.06 118 GLU A N 1
ATOM 913 C CA . GLU A 1 118 ? -3.111 -10.864 5.999 1.00 98.06 118 GLU A CA 1
ATOM 914 C C . GLU A 1 118 ? -3.691 -9.539 6.518 1.00 98.06 118 GLU A C 1
ATOM 916 O O . GLU A 1 118 ? -3.562 -9.240 7.709 1.00 98.06 118 GLU A O 1
ATOM 921 N N . LEU A 1 119 ? -4.442 -8.800 5.694 1.00 98.25 119 LEU A N 1
ATOM 922 C CA . LEU A 1 119 ? -5.196 -7.621 6.136 1.00 98.25 119 LEU A CA 1
ATOM 923 C C . LEU A 1 119 ? -6.205 -7.972 7.236 1.00 98.25 119 LEU A C 1
ATOM 925 O O . LEU A 1 119 ? -6.276 -7.287 8.256 1.00 98.25 119 LEU A O 1
ATOM 929 N N . LYS A 1 120 ? -6.931 -9.089 7.097 1.00 97.31 120 LYS A N 1
ATOM 930 C CA . LYS A 1 120 ? -7.869 -9.566 8.125 1.00 97.31 120 LYS A CA 1
ATOM 931 C C . LYS A 1 120 ? -7.166 -9.914 9.438 1.00 97.31 120 LYS A C 1
ATOM 933 O O . LYS A 1 120 ? -7.729 -9.677 10.509 1.00 97.31 120 LYS A O 1
ATOM 938 N N . LYS A 1 121 ? -5.946 -10.462 9.389 1.00 96.88 121 LYS A N 1
ATOM 939 C CA . LYS A 1 121 ? -5.135 -10.716 10.593 1.00 96.88 121 LYS A CA 1
ATOM 940 C C . LYS A 1 121 ? -4.733 -9.412 11.278 1.00 96.88 121 LYS A C 1
ATOM 942 O O . LYS A 1 121 ? -4.893 -9.312 12.494 1.00 96.88 121 LYS A O 1
ATOM 947 N N . LEU A 1 122 ? -4.265 -8.417 10.519 1.00 95.62 122 LEU A N 1
ATOM 948 C CA . LEU A 1 122 ? -3.952 -7.092 11.062 1.00 95.62 122 LEU A CA 1
ATOM 949 C C . LEU A 1 122 ? -5.191 -6.437 11.677 1.00 95.62 122 LEU A C 1
ATOM 951 O O . LEU A 1 122 ? -5.125 -5.960 12.807 1.00 95.62 122 LEU A O 1
ATOM 955 N N . PHE A 1 123 ? -6.331 -6.488 10.986 1.00 95.12 123 PHE A N 1
ATOM 956 C CA . PHE A 1 123 ? -7.590 -5.954 11.492 1.00 95.12 123 PHE A CA 1
ATOM 957 C C . PHE A 1 123 ? -7.981 -6.598 12.823 1.00 95.12 123 PHE A C 1
ATOM 9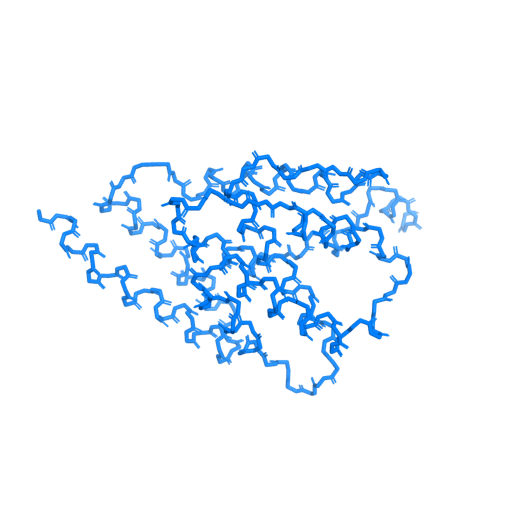59 O O . PHE A 1 123 ? -8.158 -5.890 13.806 1.00 95.12 123 PHE A O 1
ATOM 966 N N . LYS A 1 124 ? -8.028 -7.936 12.906 1.00 95.19 124 LYS A N 1
ATOM 967 C CA . LYS A 1 124 ? -8.330 -8.645 14.165 1.00 95.19 124 LYS A CA 1
ATOM 968 C C . LYS A 1 124 ? -7.389 -8.257 15.303 1.00 95.19 124 LYS A C 1
ATOM 970 O O . LYS A 1 124 ? -7.803 -8.229 16.456 1.00 95.19 124 LYS A O 1
ATOM 975 N N . LYS A 1 125 ? -6.121 -8.002 14.981 1.00 93.88 125 LYS A N 1
ATOM 976 C CA . LYS A 1 125 ? -5.097 -7.669 15.965 1.00 93.88 125 LYS A CA 1
ATOM 977 C C . LYS A 1 125 ? -5.217 -6.237 16.478 1.00 93.88 125 LYS A C 1
ATOM 979 O O . LYS A 1 125 ? -4.941 -6.023 17.651 1.00 93.88 125 LYS A O 1
ATOM 984 N N . TYR A 1 126 ? -5.598 -5.281 15.631 1.00 92.69 126 TYR A N 1
ATOM 985 C CA . TYR A 1 126 ? -5.495 -3.848 15.932 1.00 92.69 126 TYR A CA 1
ATOM 986 C C . TYR A 1 126 ? -6.831 -3.093 15.977 1.00 92.69 126 TYR A C 1
ATOM 988 O O . TYR A 1 126 ? -6.853 -1.930 16.377 1.00 92.69 126 TYR A O 1
ATOM 996 N N . SER A 1 127 ? -7.952 -3.738 15.640 1.00 88.69 127 SER A N 1
ATOM 997 C CA . SER A 1 127 ? -9.277 -3.099 15.585 1.00 88.69 127 SER A CA 1
ATOM 998 C C . SER A 1 127 ? -9.729 -2.470 16.904 1.00 88.69 127 SER A C 1
ATOM 1000 O O . SER A 1 127 ? -10.493 -1.510 16.883 1.00 88.69 127 SER A O 1
ATOM 1002 N N . TYR A 1 128 ? -9.214 -2.941 18.046 1.00 87.19 128 TYR A N 1
ATOM 1003 C CA . TYR A 1 128 ? -9.509 -2.383 19.371 1.00 87.19 128 TYR A CA 1
ATOM 1004 C C . TYR A 1 128 ? -9.148 -0.892 19.513 1.00 87.19 128 TYR A C 1
ATOM 1006 O O . TYR A 1 128 ? -9.629 -0.234 20.433 1.00 87.19 128 TYR A O 1
ATOM 1014 N N . ALA A 1 129 ? -8.261 -0.370 18.661 1.00 86.94 129 ALA A N 1
ATOM 1015 C CA . ALA A 1 129 ? -7.786 1.012 18.704 1.00 86.94 129 ALA A CA 1
ATOM 1016 C C . ALA A 1 129 ? -8.454 1.925 17.660 1.00 86.94 129 ALA A C 1
ATOM 1018 O O . ALA A 1 129 ? -8.087 3.095 17.563 1.00 86.94 129 ALA A O 1
ATOM 1019 N N . ILE A 1 130 ? -9.406 1.415 16.875 1.00 86.00 130 ILE A N 1
ATOM 1020 C CA . ILE A 1 130 ? -10.106 2.208 15.862 1.00 86.00 130 ILE A CA 1
ATOM 1021 C C . ILE A 1 130 ? -11.157 3.081 16.558 1.00 86.00 130 ILE A C 1
ATOM 1023 O O . ILE A 1 130 ? -12.141 2.579 17.102 1.00 86.00 130 ILE A O 1
ATOM 1027 N N . ASP A 1 131 ? -10.945 4.399 16.546 1.00 76.81 131 ASP A N 1
ATOM 1028 C CA . ASP A 1 131 ? -11.911 5.373 17.060 1.00 76.81 131 ASP A CA 1
ATOM 1029 C C . ASP A 1 131 ? -13.159 5.418 16.159 1.00 76.81 131 ASP A C 1
ATOM 1031 O O . ASP A 1 131 ? -13.063 5.517 14.932 1.00 76.81 131 ASP A O 1
ATOM 1035 N N . ARG A 1 132 ? -14.347 5.432 16.775 1.00 65.81 132 ARG A N 1
ATOM 1036 C CA . ARG A 1 132 ? -15.626 5.630 16.081 1.00 65.81 132 ARG A CA 1
ATOM 1037 C C . ARG A 1 132 ? -15.688 6.948 15.304 1.00 65.81 132 ARG A C 1
ATOM 1039 O O . ARG A 1 132 ? -16.423 7.006 14.327 1.00 65.81 132 ARG A O 1
ATOM 1046 N N . LYS A 1 133 ? -14.927 7.985 15.670 1.00 60.50 133 LYS A N 1
ATOM 1047 C CA . LYS A 1 133 ? -14.866 9.249 14.905 1.00 60.50 133 LYS A CA 1
ATOM 1048 C C . LYS A 1 133 ? -14.064 9.139 13.604 1.00 60.50 133 LYS A C 1
ATOM 1050 O O . LYS A 1 133 ? -14.419 9.778 12.620 1.00 60.50 133 LYS A O 1
ATOM 1055 N N . MET A 1 134 ? -13.032 8.294 13.574 1.00 64.88 134 MET A N 1
ATOM 1056 C CA . MET A 1 134 ? -12.242 7.992 12.369 1.00 64.88 134 MET A CA 1
ATOM 1057 C C . MET A 1 134 ? -12.847 6.869 11.514 1.00 64.88 134 MET A C 1
ATOM 1059 O O . MET A 1 134 ? -12.384 6.628 10.395 1.00 64.88 134 MET A O 1
ATOM 1063 N N . SER A 1 135 ? -13.873 6.193 12.042 1.00 77.38 135 SER A N 1
ATOM 1064 C CA . SER A 1 135 ? -14.452 4.968 11.482 1.00 77.38 135 SER A CA 1
ATOM 1065 C C . SER A 1 135 ? -14.796 5.095 10.008 1.00 77.38 135 SER A C 1
ATOM 1067 O O . SER A 1 135 ? -14.332 4.284 9.229 1.00 77.38 135 SER A O 1
ATOM 1069 N N . ARG A 1 136 ? -15.481 6.160 9.579 1.00 90.31 136 ARG A N 1
ATOM 1070 C CA . ARG A 1 136 ? -16.022 6.229 8.214 1.00 90.31 136 ARG A CA 1
ATOM 1071 C C . ARG A 1 136 ? -14.969 6.102 7.111 1.00 90.31 136 ARG A C 1
ATOM 1073 O O . ARG A 1 136 ? -15.182 5.372 6.149 1.00 90.31 136 ARG A O 1
ATOM 1080 N N . ARG A 1 137 ? -13.832 6.798 7.226 1.00 93.12 137 ARG A N 1
ATOM 1081 C CA . ARG A 1 137 ? -12.771 6.714 6.204 1.00 93.12 137 ARG A CA 1
ATOM 1082 C C . ARG A 1 137 ? -12.116 5.341 6.192 1.00 93.12 137 ARG A C 1
ATOM 1084 O O . ARG A 1 137 ? -11.848 4.798 5.123 1.00 93.12 137 ARG A O 1
ATOM 1091 N N . PHE A 1 138 ? -11.886 4.789 7.381 1.00 94.56 138 PHE A N 1
ATOM 1092 C CA . PHE A 1 138 ? -11.390 3.430 7.534 1.00 94.56 138 PHE A CA 1
ATOM 1093 C C . PHE A 1 138 ? -12.379 2.404 6.961 1.00 94.56 138 PHE A C 1
ATOM 1095 O O . PHE A 1 138 ? -11.974 1.566 6.165 1.00 94.56 138 PHE A O 1
ATOM 1102 N N . ASP A 1 139 ? -13.661 2.501 7.304 1.00 94.25 139 ASP A N 1
ATOM 1103 C CA . ASP A 1 139 ? -14.729 1.598 6.878 1.00 94.25 139 ASP A CA 1
ATOM 1104 C C . ASP A 1 139 ? -14.889 1.633 5.360 1.00 94.25 139 ASP A C 1
ATOM 1106 O O . ASP A 1 139 ? -14.971 0.580 4.728 1.00 94.25 139 ASP A O 1
ATOM 1110 N N . ASN A 1 140 ? -14.847 2.825 4.756 1.00 96.44 140 ASN A N 1
ATOM 1111 C CA . ASN A 1 140 ? -14.838 2.979 3.306 1.00 96.44 140 ASN A CA 1
ATOM 1112 C C . ASN A 1 140 ? -13.634 2.271 2.681 1.00 96.44 140 ASN A C 1
ATOM 1114 O O . ASN A 1 140 ? -13.815 1.459 1.778 1.00 96.44 140 ASN A O 1
ATOM 1118 N N . LEU A 1 141 ? -12.416 2.541 3.165 1.00 97.50 141 LEU A N 1
ATOM 1119 C CA . LEU A 1 141 ? -11.204 1.922 2.623 1.00 97.50 141 LEU A CA 1
ATOM 1120 C C . LEU A 1 141 ? -11.229 0.394 2.778 1.00 97.50 141 LEU A C 1
ATOM 1122 O O . LEU A 1 141 ? -10.965 -0.330 1.822 1.00 97.50 141 LEU A O 1
ATOM 1126 N N . MET A 1 142 ? -11.585 -0.097 3.965 1.00 96.56 142 MET A N 1
ATOM 1127 C CA . MET A 1 142 ? -11.676 -1.521 4.281 1.00 96.56 142 MET A CA 1
ATOM 1128 C C . MET A 1 142 ? -12.724 -2.224 3.415 1.00 96.56 142 MET A C 1
ATOM 1130 O O . MET A 1 142 ? -12.460 -3.307 2.894 1.00 96.56 142 MET A O 1
ATOM 1134 N N . THR A 1 143 ? -13.894 -1.610 3.232 1.00 96.94 143 THR A N 1
ATOM 1135 C CA . THR A 1 143 ? -14.980 -2.166 2.411 1.00 96.94 143 THR A CA 1
ATOM 1136 C C . THR A 1 143 ? -14.593 -2.198 0.937 1.00 96.94 143 THR A C 1
ATOM 1138 O O . THR A 1 143 ? -14.764 -3.228 0.285 1.00 96.94 143 THR A O 1
ATOM 1141 N N . MET A 1 144 ? -14.008 -1.114 0.423 1.00 98.44 144 MET A N 1
ATOM 1142 C CA . MET A 1 144 ? -13.512 -1.043 -0.953 1.00 98.44 144 MET A CA 1
ATOM 1143 C C . MET A 1 144 ? -12.453 -2.117 -1.231 1.00 98.44 144 MET A C 1
ATOM 1145 O O . MET A 1 144 ? -12.605 -2.900 -2.163 1.00 98.44 144 MET A O 1
ATOM 1149 N N . VAL A 1 145 ? -11.430 -2.231 -0.376 1.00 98.50 145 VAL A N 1
ATOM 1150 C CA . VAL A 1 145 ? -10.374 -3.250 -0.519 1.00 98.50 145 VAL A CA 1
ATOM 1151 C C . VAL A 1 145 ? -10.934 -4.672 -0.390 1.00 98.50 145 VAL A C 1
ATOM 1153 O O . VAL A 1 145 ? -10.519 -5.573 -1.110 1.00 98.50 145 VAL A O 1
ATOM 1156 N N . SER A 1 146 ? -11.896 -4.901 0.506 1.00 97.50 146 SER A N 1
ATOM 1157 C CA . SER A 1 146 ? -12.456 -6.244 0.710 1.00 97.50 146 SER A CA 1
ATOM 1158 C C . SER A 1 146 ? -13.361 -6.706 -0.437 1.00 97.50 146 SER A C 1
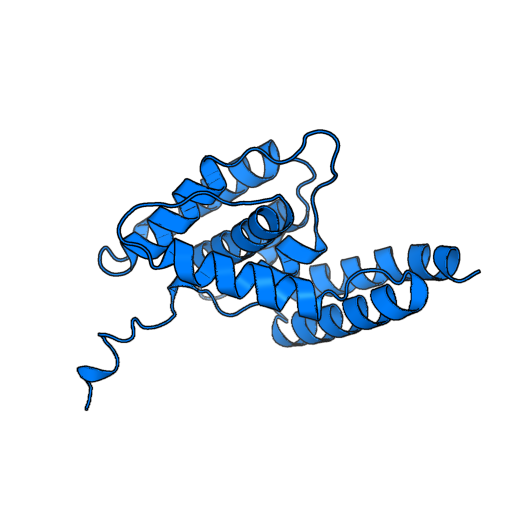ATOM 1160 O O . SER A 1 146 ? -13.472 -7.911 -0.660 1.00 97.50 146 SER A O 1
ATOM 1162 N N . SER A 1 147 ? -14.017 -5.773 -1.135 1.00 97.38 147 SER A N 1
ATOM 1163 C CA . SER A 1 147 ? -14.997 -6.068 -2.193 1.00 97.38 147 SER A CA 1
ATOM 1164 C C . SER A 1 147 ? -14.402 -6.112 -3.599 1.00 97.38 147 SER A C 1
ATOM 1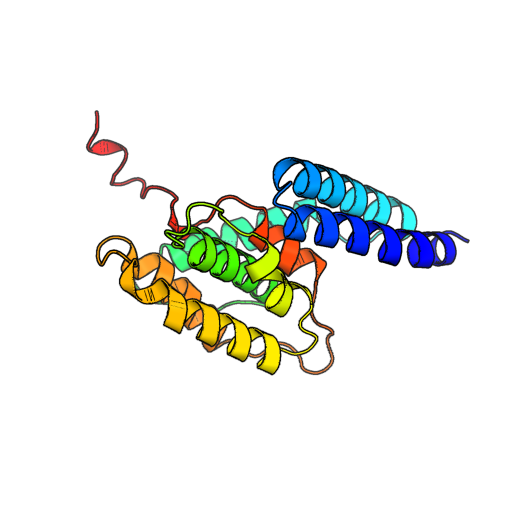166 O O . SER A 1 147 ? -14.976 -6.768 -4.465 1.00 97.38 147 SER A O 1
ATOM 1168 N N . TYR A 1 148 ? -13.262 -5.459 -3.829 1.00 98.44 148 TYR A N 1
ATOM 1169 C CA . TYR A 1 148 ? -12.601 -5.469 -5.130 1.00 98.44 148 TYR A CA 1
ATOM 1170 C C . TYR A 1 148 ? -12.010 -6.845 -5.464 1.00 98.44 148 TYR A C 1
ATOM 1172 O O . TYR A 1 148 ? -11.496 -7.539 -4.583 1.00 98.44 148 TYR A O 1
ATOM 1180 N N . ILE A 1 149 ? -12.069 -7.233 -6.736 1.00 97.81 149 ILE A N 1
ATOM 1181 C CA . ILE A 1 149 ? -11.450 -8.450 -7.269 1.00 97.81 149 ILE A CA 1
ATOM 1182 C C . ILE A 1 149 ? -10.506 -7.991 -8.386 1.00 97.81 149 ILE A C 1
ATOM 1184 O O . ILE A 1 149 ? -11.013 -7.509 -9.399 1.00 97.81 149 ILE A O 1
ATOM 1188 N N . PRO A 1 150 ? -9.176 -8.076 -8.198 1.00 97.56 150 PRO A N 1
ATOM 1189 C CA . PRO A 1 150 ? -8.224 -7.715 -9.243 1.00 97.56 150 PRO A CA 1
ATOM 1190 C C . PRO A 1 150 ? -8.265 -8.706 -10.401 1.00 97.56 150 PRO A C 1
ATOM 1192 O O . PRO A 1 150 ? -8.766 -9.826 -10.251 1.00 97.56 150 PRO A O 1
ATOM 1195 N N . ASP A 1 151 ? -7.717 -8.294 -11.541 1.00 96.69 151 ASP A N 1
ATOM 1196 C CA . ASP A 1 151 ? -7.629 -9.155 -12.714 1.00 96.69 151 ASP A CA 1
ATOM 1197 C C . ASP A 1 151 ? -6.805 -10.416 -12.370 1.00 96.69 151 ASP A C 1
ATOM 1199 O O . ASP A 1 151 ? -5.647 -10.303 -11.950 1.00 96.69 151 ASP A O 1
ATOM 1203 N N . PRO A 1 152 ? -7.372 -11.632 -12.505 1.00 91.50 152 PRO A N 1
ATOM 1204 C CA . PRO A 1 152 ? -6.663 -12.866 -12.178 1.00 91.50 152 PRO A CA 1
ATOM 1205 C C . PRO A 1 152 ? -5.469 -13.153 -13.104 1.00 91.50 152 PRO A C 1
ATOM 1207 O O . PRO A 1 152 ? -4.621 -13.976 -12.747 1.00 91.50 152 PRO A O 1
ATOM 1210 N N . GLU A 1 153 ? -5.395 -12.519 -14.278 1.00 92.88 153 GLU A N 1
ATOM 1211 C CA . GLU A 1 153 ? -4.271 -12.641 -15.211 1.00 92.88 153 GLU A CA 1
ATOM 1212 C C . GLU A 1 153 ? -3.106 -11.705 -14.848 1.00 92.88 153 GLU A C 1
ATOM 1214 O O . GLU A 1 153 ? -1.954 -11.958 -15.227 1.00 92.88 153 GLU A O 1
ATOM 1219 N N . GLU A 1 154 ? -3.365 -10.657 -14.060 1.00 93.12 154 GLU A N 1
ATOM 1220 C CA . GLU A 1 154 ? -2.346 -9.714 -13.616 1.00 93.12 154 GLU A CA 1
ATOM 1221 C C . GLU A 1 154 ? -1.634 -10.168 -12.333 1.00 93.12 154 GLU A C 1
ATOM 1223 O O . GLU A 1 154 ? -2.187 -10.750 -11.397 1.00 93.12 154 GLU A O 1
ATOM 1228 N N . LYS A 1 155 ? -0.333 -9.875 -12.261 1.00 94.88 155 LYS A N 1
ATOM 1229 C CA . LYS A 1 155 ? 0.450 -10.116 -11.045 1.00 94.88 155 LYS A CA 1
ATOM 1230 C C . LYS A 1 155 ? 0.207 -9.000 -10.040 1.00 94.88 155 LYS A C 1
ATOM 1232 O O . LYS A 1 155 ? 0.146 -7.831 -10.409 1.00 94.88 155 LYS A O 1
ATOM 1237 N N . VAL A 1 156 ? 0.246 -9.357 -8.756 1.00 97.06 156 VAL A N 1
ATOM 1238 C CA . VAL A 1 156 ? 0.266 -8.384 -7.654 1.00 97.06 156 VAL A CA 1
ATOM 1239 C C . VAL A 1 156 ? 1.318 -7.300 -7.897 1.00 97.06 156 VAL A C 1
ATOM 1241 O O . VAL A 1 156 ? 2.499 -7.595 -8.117 1.00 97.06 156 VAL A O 1
ATOM 1244 N N . ASN A 1 157 ? 0.886 -6.041 -7.819 1.00 96.62 157 ASN A N 1
ATOM 1245 C CA . ASN A 1 157 ? 1.755 -4.893 -8.022 1.00 96.62 157 ASN A CA 1
ATOM 1246 C C . ASN A 1 157 ? 2.420 -4.461 -6.703 1.00 96.62 157 ASN A C 1
ATOM 1248 O O . ASN A 1 157 ? 1.930 -3.583 -5.990 1.00 96.62 157 ASN A O 1
ATOM 1252 N N . ASP A 1 158 ? 3.567 -5.079 -6.397 1.00 94.69 158 ASP A N 1
ATOM 1253 C CA . ASP A 1 158 ? 4.379 -4.766 -5.210 1.00 94.69 158 ASP A CA 1
ATOM 1254 C C . ASP A 1 158 ? 4.734 -3.259 -5.130 1.00 94.69 158 ASP A C 1
ATOM 1256 O O . ASP A 1 158 ? 4.776 -2.705 -4.031 1.00 94.69 158 ASP A O 1
ATOM 1260 N N . ASP A 1 159 ? 4.968 -2.585 -6.269 1.00 96.25 159 ASP A N 1
ATOM 1261 C CA . ASP A 1 159 ? 5.369 -1.168 -6.299 1.00 96.25 159 ASP A CA 1
ATOM 1262 C C . ASP A 1 159 ? 4.247 -0.264 -5.758 1.00 96.25 159 ASP A C 1
ATOM 1264 O O . ASP A 1 159 ? 4.511 0.628 -4.953 1.00 96.25 159 ASP A O 1
ATOM 1268 N N . LEU A 1 160 ? 2.991 -0.526 -6.137 1.00 98.06 160 LEU A N 1
ATOM 1269 C CA . LEU A 1 160 ? 1.840 0.260 -5.680 1.00 98.06 160 LEU A CA 1
ATOM 1270 C C . LEU A 1 160 ? 1.453 -0.035 -4.229 1.00 98.06 160 LEU A C 1
ATOM 1272 O O . LEU A 1 160 ? 1.111 0.897 -3.501 1.00 98.06 160 LEU A O 1
ATOM 1276 N N . ILE A 1 161 ? 1.584 -1.286 -3.771 1.00 98.50 161 ILE A N 1
ATOM 1277 C CA . ILE A 1 161 ? 1.412 -1.617 -2.345 1.00 98.50 161 ILE A CA 1
ATOM 1278 C C . ILE A 1 161 ? 2.442 -0.861 -1.502 1.00 98.50 161 ILE A C 1
ATOM 1280 O O . ILE A 1 161 ? 2.096 -0.267 -0.479 1.00 98.50 161 ILE A O 1
ATOM 1284 N N . ILE A 1 162 ? 3.708 -0.858 -1.926 1.00 98.00 162 ILE A N 1
ATOM 1285 C CA . ILE A 1 162 ? 4.783 -0.140 -1.234 1.00 98.00 162 ILE A CA 1
ATOM 1286 C C . ILE A 1 162 ? 4.526 1.368 -1.253 1.00 98.00 162 ILE A C 1
ATOM 1288 O O . ILE A 1 162 ? 4.651 2.007 -0.208 1.00 98.00 162 ILE A O 1
ATOM 1292 N N . ALA A 1 163 ? 4.121 1.932 -2.393 1.00 97.94 163 ALA A N 1
ATOM 1293 C CA . ALA A 1 163 ? 3.778 3.347 -2.485 1.00 97.94 163 ALA A CA 1
ATOM 1294 C C . ALA A 1 163 ? 2.660 3.709 -1.499 1.00 97.94 163 ALA A C 1
ATOM 1296 O O . ALA A 1 163 ? 2.819 4.605 -0.669 1.00 97.94 163 ALA A O 1
ATOM 1297 N N . GLY A 1 164 ? 1.561 2.950 -1.519 1.00 98.00 164 GLY A N 1
ATOM 1298 C CA . GLY A 1 164 ? 0.454 3.122 -0.585 1.00 98.00 164 GLY A CA 1
ATOM 1299 C C . GLY A 1 164 ? 0.896 3.003 0.872 1.00 98.00 164 GLY A C 1
ATOM 1300 O O . GLY A 1 164 ? 0.425 3.757 1.715 1.00 98.00 164 GLY A O 1
ATOM 1301 N N . TYR A 1 165 ? 1.831 2.106 1.179 1.00 97.62 165 TYR A N 1
ATOM 1302 C CA . TYR A 1 165 ? 2.336 1.920 2.536 1.00 97.62 165 TYR A CA 1
ATOM 1303 C C . TYR A 1 165 ? 3.186 3.095 3.045 1.00 97.62 165 TYR A C 1
ATOM 1305 O O . TYR A 1 165 ? 3.060 3.491 4.207 1.00 97.62 165 TYR A O 1
ATOM 1313 N N . LEU A 1 166 ? 4.054 3.634 2.183 1.00 96.25 166 LEU A N 1
ATOM 1314 C CA . LEU A 1 166 ? 5.002 4.704 2.512 1.00 96.25 166 LEU A CA 1
ATOM 1315 C C . LEU A 1 166 ? 4.361 6.102 2.510 1.00 96.25 166 LEU A C 1
ATOM 1317 O O . LEU A 1 166 ? 4.888 7.016 3.144 1.00 96.25 166 LEU A O 1
ATOM 1321 N N . HIS A 1 167 ? 3.232 6.283 1.824 1.00 94.25 167 HIS A N 1
ATOM 1322 C CA . HIS A 1 167 ? 2.501 7.547 1.819 1.00 94.25 167 HIS A CA 1
ATOM 1323 C C . HIS A 1 167 ? 1.783 7.830 3.148 1.00 94.25 167 HIS A C 1
ATOM 1325 O O . HIS A 1 167 ? 1.284 6.932 3.825 1.00 94.25 167 HIS A O 1
ATOM 1331 N N . SER A 1 168 ? 1.651 9.120 3.481 1.00 91.38 168 SER A N 1
ATOM 1332 C CA . SER A 1 168 ? 0.788 9.593 4.570 1.00 91.38 168 SER A CA 1
ATOM 1333 C C . SER A 1 168 ? -0.617 9.001 4.443 1.00 91.38 168 SER A C 1
ATOM 1335 O O . SER A 1 168 ? -1.215 9.074 3.368 1.00 91.38 168 SER A O 1
ATOM 1337 N N . SER A 1 169 ? -1.145 8.434 5.528 1.00 93.69 169 SER A N 1
ATOM 1338 C CA . SER A 1 169 ? -2.438 7.754 5.480 1.00 93.69 169 SER A CA 1
ATOM 1339 C C . SER A 1 169 ? -3.589 8.734 5.246 1.00 93.69 169 SER A C 1
ATOM 1341 O O . SER A 1 169 ? -3.806 9.654 6.038 1.00 93.69 169 SER A O 1
ATOM 1343 N N . LEU A 1 170 ? -4.377 8.474 4.201 1.00 94.56 170 LEU A N 1
ATOM 1344 C CA . LEU A 1 170 ? -5.581 9.240 3.853 1.00 94.56 170 LEU A CA 1
ATOM 1345 C C . LEU A 1 170 ? -6.658 9.197 4.955 1.00 94.56 170 LEU A C 1
ATOM 1347 O O . LEU A 1 170 ? -7.534 10.060 5.027 1.00 94.56 170 LEU A O 1
ATOM 1351 N N . ILE A 1 171 ? -6.588 8.208 5.850 1.00 93.31 171 ILE A N 1
ATOM 1352 C CA . ILE A 1 171 ? -7.505 8.080 6.987 1.00 93.31 171 ILE A CA 1
ATOM 1353 C C . ILE A 1 171 ? -7.244 9.174 8.038 1.00 93.31 171 ILE A C 1
ATOM 1355 O O . ILE A 1 171 ? -8.191 9.614 8.685 1.00 93.31 171 ILE A O 1
ATOM 1359 N N . TYR A 1 172 ? -5.999 9.650 8.183 1.00 91.44 172 TYR A N 1
ATOM 1360 C CA . TYR A 1 172 ? -5.631 10.710 9.136 1.00 91.44 172 TYR A CA 1
ATOM 1361 C C . TYR A 1 172 ? -5.762 12.133 8.578 1.00 91.44 172 TYR A C 1
ATOM 1363 O O . TYR A 1 172 ? -5.598 13.087 9.338 1.00 91.44 172 TYR A O 1
ATOM 1371 N N . GLU A 1 173 ? -6.021 12.313 7.279 1.00 89.31 173 GLU A N 1
ATOM 1372 C CA . GLU A 1 173 ? -6.206 13.659 6.726 1.00 89.31 173 GLU A CA 1
ATOM 1373 C C . GLU A 1 173 ? -7.415 14.330 7.398 1.00 89.31 173 GLU A C 1
ATOM 1375 O O . GLU A 1 173 ? -8.466 13.710 7.559 1.00 89.31 173 GLU A O 1
ATOM 1380 N N . LYS A 1 174 ? -7.301 15.600 7.788 1.00 78.12 174 LYS A N 1
ATOM 1381 C CA . LYS A 1 174 ? -8.441 16.322 8.365 1.00 78.12 174 LYS A CA 1
ATOM 1382 C C . LYS A 1 174 ? -9.530 16.494 7.311 1.00 78.12 174 LYS A C 1
ATOM 1384 O O . LYS A 1 174 ? -9.259 16.543 6.110 1.00 78.12 174 LYS A O 1
ATOM 1389 N N . SER A 1 175 ? -10.785 16.544 7.738 1.00 64.94 175 SER A N 1
ATOM 1390 C CA . SER A 1 175 ? -11.827 17.060 6.852 1.00 64.94 175 SER A CA 1
ATOM 1391 C C . SER A 1 175 ? -11.728 18.586 6.801 1.00 64.94 175 SER A C 1
ATOM 1393 O O . SER A 1 175 ? -11.454 19.221 7.815 1.00 64.94 175 SER A O 1
ATOM 1395 N N . SER A 1 176 ? -12.013 19.197 5.652 1.00 57.66 176 SER A N 1
ATOM 1396 C CA . SER A 1 176 ? -12.069 20.663 5.506 1.00 57.66 176 SER A CA 1
ATOM 1397 C C . SER A 1 176 ? -13.048 21.337 6.486 1.00 57.66 176 SER A C 1
ATOM 1399 O O . SER A 1 176 ? -12.918 22.513 6.798 1.00 57.66 176 SER A O 1
ATOM 1401 N N . LYS A 1 177 ? -14.011 20.587 7.046 1.00 51.72 177 LYS A N 1
ATOM 1402 C CA . LYS A 1 177 ? -14.927 21.053 8.104 1.00 51.72 177 LYS A CA 1
ATOM 1403 C C . LYS A 1 177 ? -14.306 21.084 9.513 1.00 51.72 177 LYS A C 1
ATOM 1405 O O . LYS A 1 177 ? -14.872 21.722 10.396 1.00 51.72 177 LYS A O 1
ATOM 1410 N N . GLU A 1 178 ? -13.202 20.379 9.751 1.00 49.69 178 GLU A N 1
ATOM 1411 C CA . GLU A 1 178 ? -12.491 20.339 11.042 1.00 49.69 178 GLU A CA 1
ATOM 1412 C C . GLU A 1 178 ? -11.362 21.372 11.131 1.00 49.69 178 GLU A C 1
ATOM 1414 O O . GLU A 1 178 ? -10.958 21.724 12.237 1.00 49.69 178 GLU A O 1
ATOM 1419 N N . GLU A 1 179 ? -10.872 21.877 9.996 1.00 46.19 179 GLU A N 1
ATOM 1420 C CA . GLU A 1 179 ? -9.916 22.993 9.956 1.00 46.19 179 GLU A CA 1
ATOM 1421 C C . GLU A 1 179 ? -10.573 24.296 10.438 1.00 46.19 179 GLU A C 1
ATOM 1423 O O . GLU A 1 179 ? -10.030 24.956 11.317 1.00 46.19 179 GLU A O 1
ATOM 1428 N N . ASN A 1 180 ? -11.819 24.556 10.029 1.00 43.75 180 ASN A N 1
ATOM 1429 C CA . ASN A 1 180 ? -12.582 25.762 10.394 1.00 43.75 180 ASN A CA 1
ATOM 1430 C C . ASN A 1 180 ? -13.132 25.786 11.839 1.00 43.75 180 ASN A C 1
ATOM 1432 O O . ASN A 1 180 ? -13.932 26.655 12.170 1.00 43.75 180 ASN A O 1
ATOM 1436 N N . LYS A 1 181 ? -12.807 24.801 12.687 1.00 42.28 181 LYS A N 1
ATOM 1437 C CA . LYS A 1 181 ? -13.207 24.784 14.113 1.00 42.28 181 LYS A CA 1
ATOM 1438 C C . LYS A 1 181 ? -12.072 25.157 15.068 1.00 42.28 181 LYS A C 1
ATOM 1440 O O . LYS A 1 181 ? -12.310 25.223 16.271 1.00 42.28 181 LYS A O 1
ATOM 1445 N N . ASN A 1 182 ? -10.863 25.341 14.541 1.00 46.91 182 ASN A N 1
ATOM 1446 C CA . ASN A 1 182 ? -9.675 25.713 15.309 1.00 46.91 182 ASN A CA 1
ATOM 1447 C C . ASN A 1 182 ? -9.144 27.111 14.927 1.00 46.91 182 ASN A C 1
ATOM 1449 O O . ASN A 1 182 ? -8.027 27.447 15.318 1.00 46.91 182 ASN A O 1
ATOM 1453 N N . GLU A 1 183 ? -9.936 27.887 14.183 1.00 38.16 183 GLU A N 1
ATOM 1454 C CA . GLU A 1 183 ? -9.818 29.343 14.004 1.00 38.16 183 GLU A CA 1
ATOM 1455 C C . GLU A 1 183 ? -10.979 30.022 14.740 1.00 38.16 183 GLU A C 1
ATOM 1457 O O . GLU A 1 183 ? -10.742 31.096 15.335 1.00 38.16 183 GLU A O 1
#

pLDDT: mean 90.69, std 11.94, range [38.16, 98.75]

Radius of gyration: 16.69 Å; chains: 1; bounding box: 42×43×46 Å